Protein AF-A0A3D2IJD0-F1 (afdb_monomer_lite)

Sequence (112 aa):
MGALSCQDKVESDVLARINEYSITEVHFENAFKEYYFRTGRAISANPSTKLSVLNAKFDNYVLATYAEDKKLDKTEAAFQKRGEIERRVLNEEYLNQIILKDIQVSEEELNQ

Radius of gyration: 19.98 Å; chains: 1; bounding box: 42×56×45 Å

pLDDT: mean 85.75, std 15.07, range [37.03, 97.69]

Structure (mmCIF, N/CA/C/O backbone):
data_AF-A0A3D2IJD0-F1
#
_entry.id   AF-A0A3D2IJD0-F1
#
loop_
_atom_site.group_PDB
_atom_site.id
_atom_site.type_symbol
_atom_site.labe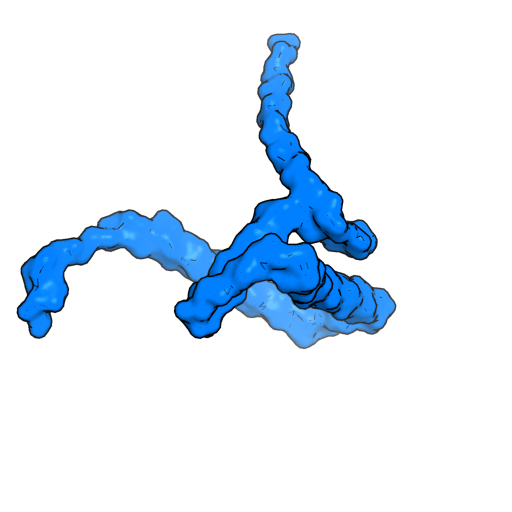l_atom_id
_atom_site.label_alt_id
_atom_site.label_comp_id
_atom_site.label_asym_id
_atom_site.label_entity_id
_atom_site.label_seq_id
_atom_site.pdbx_PDB_ins_code
_atom_site.Cartn_x
_atom_site.Cartn_y
_atom_site.Cartn_z
_atom_site.occupancy
_atom_site.B_iso_or_equiv
_atom_site.auth_seq_id
_atom_site.auth_comp_id
_atom_site.auth_asym_id
_atom_site.auth_atom_id
_atom_site.pdbx_PDB_model_num
ATOM 1 N N . MET A 1 1 ? 11.420 -36.296 19.462 1.00 37.03 1 MET A N 1
ATOM 2 C CA . MET A 1 1 ? 10.109 -36.668 18.886 1.00 37.03 1 MET A CA 1
ATOM 3 C C . MET A 1 1 ? 9.099 -35.747 19.544 1.00 37.03 1 MET A C 1
ATOM 5 O O . MET A 1 1 ? 9.001 -35.785 20.753 1.00 37.03 1 MET A O 1
ATOM 9 N N . GLY A 1 2 ? 8.463 -34.783 18.903 1.00 43.06 2 GLY A N 1
ATOM 10 C CA . GLY A 1 2 ? 8.032 -34.693 17.519 1.00 43.06 2 GLY A CA 1
ATOM 11 C C . GLY A 1 2 ? 6.613 -34.144 17.596 1.00 43.06 2 GLY A C 1
ATOM 12 O O . GLY A 1 2 ? 5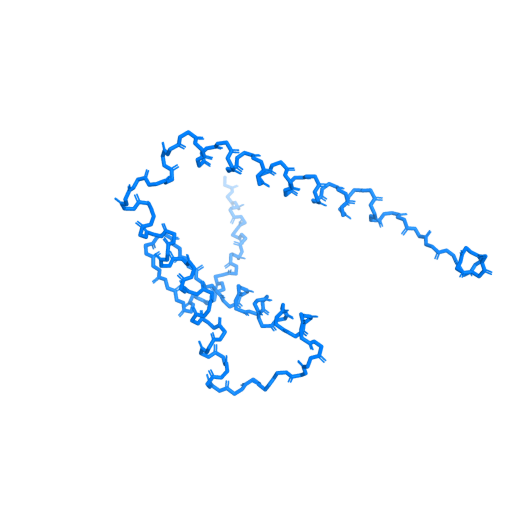.673 -34.915 17.699 1.00 43.06 2 GLY A O 1
ATOM 13 N N . ALA A 1 3 ? 6.488 -32.823 17.645 1.00 43.38 3 ALA A N 1
ATOM 14 C CA . ALA A 1 3 ? 5.230 -32.119 17.447 1.00 43.38 3 ALA A CA 1
ATOM 15 C C . ALA A 1 3 ? 5.583 -30.752 16.855 1.00 43.38 3 ALA A C 1
ATOM 17 O O . ALA A 1 3 ? 5.616 -29.732 17.539 1.00 43.38 3 ALA A O 1
ATOM 18 N N . LEU A 1 4 ? 5.942 -30.773 15.569 1.00 45.25 4 LEU A N 1
ATOM 19 C CA . LEU A 1 4 ? 5.816 -29.601 14.716 1.00 45.25 4 LEU A CA 1
ATOM 20 C C . LEU A 1 4 ? 4.324 -29.274 14.695 1.00 45.25 4 LEU A C 1
ATOM 22 O O . LEU A 1 4 ? 3.553 -29.905 13.977 1.00 45.25 4 LEU A O 1
ATOM 26 N N . SER A 1 5 ? 3.925 -28.345 15.559 1.00 38.53 5 SER A N 1
ATOM 27 C CA . SER A 1 5 ? 2.660 -27.640 15.427 1.00 38.53 5 SER A CA 1
ATOM 28 C C . SER A 1 5 ? 2.725 -26.911 14.090 1.00 38.53 5 SER A C 1
ATOM 30 O O . SER A 1 5 ? 3.390 -25.882 13.959 1.00 38.53 5 SER A O 1
ATOM 32 N N . CYS A 1 6 ? 2.125 -27.519 13.068 1.00 46.06 6 CYS A N 1
ATOM 33 C CA . CYS A 1 6 ? 1.742 -26.808 11.866 1.00 46.06 6 CYS A CA 1
ATOM 34 C C . CYS A 1 6 ? 0.742 -25.755 12.332 1.00 46.06 6 CYS A C 1
ATOM 36 O O . CYS A 1 6 ? -0.424 -26.053 12.564 1.00 46.06 6 CYS A O 1
ATOM 38 N N . GLN A 1 7 ? 1.223 -24.533 12.546 1.00 44.50 7 GLN A N 1
ATOM 39 C CA . GLN A 1 7 ? 0.351 -23.384 12.416 1.00 44.50 7 GLN A CA 1
ATOM 40 C C . GLN A 1 7 ? -0.178 -23.471 10.992 1.00 44.50 7 GLN A C 1
ATOM 42 O O . GLN A 1 7 ? 0.610 -23.355 10.050 1.00 44.50 7 GLN A O 1
ATOM 47 N N . ASP A 1 8 ? -1.470 -23.764 10.857 1.00 41.00 8 ASP A N 1
ATOM 48 C CA . ASP A 1 8 ? -2.210 -23.584 9.620 1.00 41.00 8 ASP A CA 1
ATOM 49 C C . ASP A 1 8 ? -1.927 -22.155 9.161 1.00 41.00 8 ASP A C 1
ATOM 51 O O . ASP A 1 8 ? -2.503 -21.182 9.652 1.00 41.00 8 ASP A O 1
ATOM 55 N N . LYS A 1 9 ? -0.946 -22.008 8.266 1.00 46.09 9 LYS A N 1
ATOM 56 C CA . LYS A 1 9 ? -0.820 -20.796 7.482 1.00 46.09 9 LYS A CA 1
ATOM 57 C C . LYS A 1 9 ? -2.128 -20.760 6.729 1.00 46.09 9 LYS A C 1
ATOM 59 O O . LYS A 1 9 ? -2.361 -21.608 5.874 1.00 46.09 9 LYS A O 1
ATOM 64 N N . VAL A 1 10 ? -2.988 -19.822 7.098 1.00 47.94 10 VAL A N 1
ATOM 65 C CA . VAL A 1 10 ? -4.074 -19.379 6.240 1.00 47.94 10 VAL A CA 1
ATOM 66 C C . VAL A 1 10 ? -3.377 -18.936 4.957 1.00 47.94 10 VAL A C 1
ATOM 68 O O . VAL A 1 10 ? -2.896 -17.808 4.862 1.00 47.94 10 VAL A O 1
ATOM 71 N N . GLU A 1 11 ? -3.192 -19.859 4.012 1.00 53.91 11 GLU A N 1
ATOM 72 C CA . GLU A 1 11 ? -2.853 -19.542 2.635 1.00 53.91 11 GLU A CA 1
ATOM 73 C C . GLU A 1 11 ? -4.087 -18.831 2.102 1.00 53.91 11 GLU A C 1
ATOM 75 O O . GLU A 1 11 ? -4.966 -19.428 1.498 1.00 53.91 11 GLU A O 1
ATOM 80 N N . SER A 1 12 ? -4.217 -17.551 2.452 1.00 64.25 12 SER A N 1
ATOM 81 C CA . SER A 1 12 ? -5.245 -16.699 1.884 1.00 64.25 12 SER A CA 1
ATOM 82 C C . SER A 1 12 ? -5.055 -16.738 0.377 1.00 64.25 12 SER A C 1
ATOM 84 O O . SER A 1 12 ? -3.934 -16.483 -0.087 1.00 64.25 12 SER A O 1
ATOM 86 N N . ASP A 1 13 ? -6.123 -17.046 -0.351 1.00 87.31 13 ASP A N 1
ATOM 87 C CA . ASP A 1 13 ? -6.064 -17.250 -1.791 1.00 87.31 13 ASP A CA 1
ATOM 88 C C . ASP A 1 13 ? -5.358 -16.071 -2.470 1.00 87.31 13 ASP A C 1
ATOM 90 O O . ASP A 1 13 ? -5.679 -14.893 -2.257 1.00 87.31 13 ASP A O 1
ATOM 94 N N . VAL A 1 14 ? -4.332 -16.393 -3.260 1.00 91.06 14 VAL A N 1
ATOM 95 C CA . VAL A 1 14 ? -3.582 -15.407 -4.038 1.00 91.06 14 VAL A CA 1
ATOM 96 C C . VAL A 1 14 ? -4.419 -15.041 -5.258 1.00 91.06 14 VAL A C 1
ATOM 98 O O . VAL A 1 14 ? -4.642 -15.862 -6.142 1.00 91.06 14 VAL A O 1
ATOM 101 N N . LEU A 1 15 ? -4.856 -13.786 -5.318 1.00 91.88 15 LEU A N 1
ATOM 102 C CA . LEU A 1 15 ? -5.704 -13.252 -6.383 1.00 91.88 15 LEU A CA 1
ATOM 103 C C . LEU A 1 15 ? -4.888 -12.727 -7.570 1.00 91.88 15 LEU A C 1
ATOM 105 O O . LEU A 1 15 ? -5.344 -12.771 -8.710 1.00 91.88 15 LEU A O 1
ATOM 109 N N . ALA A 1 16 ? -3.686 -1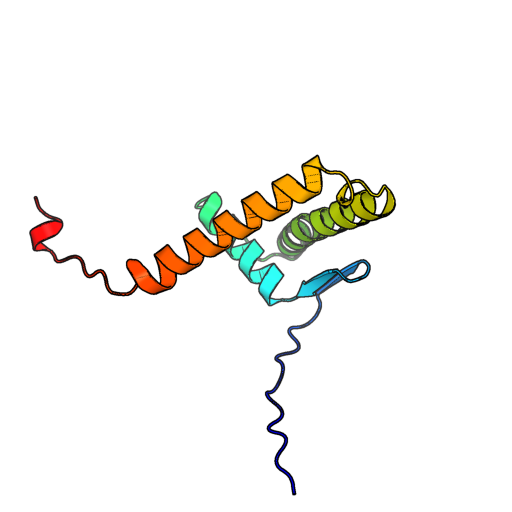2.210 -7.306 1.00 91.19 16 ALA A N 1
ATOM 110 C CA . ALA A 1 16 ? -2.756 -11.734 -8.327 1.00 91.19 16 ALA A CA 1
ATOM 111 C C . ALA A 1 16 ? -1.308 -11.812 -7.821 1.00 91.19 16 ALA A C 1
ATOM 113 O O . ALA A 1 16 ? -1.053 -11.684 -6.621 1.00 91.19 16 ALA A O 1
ATOM 114 N N . ARG A 1 17 ? -0.346 -11.993 -8.731 1.00 92.56 17 ARG A N 1
ATOM 115 C CA . ARG A 1 17 ? 1.087 -12.045 -8.407 1.00 92.56 17 ARG A CA 1
ATOM 116 C C . ARG A 1 17 ? 1.918 -11.377 -9.496 1.00 92.56 17 ARG A C 1
ATOM 118 O O . ARG A 1 17 ? 1.626 -11.532 -10.679 1.00 92.56 17 ARG A O 1
ATOM 125 N N . ILE A 1 18 ? 2.963 -10.672 -9.079 1.00 90.94 18 ILE A N 1
ATOM 126 C CA . ILE A 1 18 ? 4.033 -10.176 -9.942 1.00 90.94 18 ILE A CA 1
ATOM 127 C C . ILE A 1 18 ? 5.362 -10.317 -9.202 1.00 90.94 18 ILE A C 1
ATOM 129 O O . ILE A 1 18 ? 5.530 -9.764 -8.118 1.00 90.94 18 ILE A O 1
ATOM 133 N N . ASN A 1 19 ? 6.290 -11.085 -9.774 1.00 88.81 19 ASN A N 1
ATOM 134 C CA . ASN A 1 19 ? 7.538 -11.480 -9.115 1.00 88.81 19 ASN A CA 1
ATOM 135 C C . ASN A 1 19 ? 7.274 -11.982 -7.679 1.00 88.81 19 ASN A C 1
ATOM 137 O O . ASN A 1 19 ? 6.456 -12.882 -7.478 1.00 88.81 19 ASN A O 1
ATOM 141 N N . GLU A 1 20 ? 7.929 -11.370 -6.693 1.00 86.56 20 GLU A N 1
ATOM 142 C CA . GLU A 1 20 ? 7.811 -11.700 -5.269 1.00 86.56 20 GLU A CA 1
ATOM 143 C C . GLU A 1 20 ? 6.571 -11.074 -4.600 1.00 86.56 20 GLU A C 1
ATOM 145 O O . GLU A 1 20 ? 6.218 -11.427 -3.474 1.00 86.56 20 GLU A O 1
ATOM 150 N N . TYR A 1 21 ? 5.871 -10.156 -5.274 1.00 90.00 21 TYR A N 1
ATOM 151 C CA . TYR A 1 21 ? 4.685 -9.498 -4.731 1.00 90.00 21 TYR A CA 1
ATOM 152 C C . TYR A 1 21 ? 3.424 -10.305 -5.022 1.00 90.00 21 TYR A C 1
ATOM 154 O O . TYR A 1 21 ? 3.138 -10.673 -6.163 1.00 90.00 21 TYR A O 1
ATOM 162 N N . SER A 1 22 ? 2.618 -10.538 -3.987 1.00 91.75 22 SER A N 1
ATOM 163 C CA . SER A 1 22 ? 1.329 -11.217 -4.115 1.00 91.75 22 SER A CA 1
ATOM 164 C C . SER A 1 22 ? 0.220 -10.417 -3.450 1.00 91.75 22 SER A C 1
ATOM 166 O O . SER A 1 22 ? 0.381 -9.899 -2.348 1.00 91.75 22 SER A O 1
ATOM 168 N N . ILE A 1 23 ? -0.913 -10.316 -4.141 1.00 90.75 23 ILE A N 1
ATOM 169 C CA . ILE A 1 23 ? -2.159 -9.809 -3.578 1.00 90.75 23 ILE A CA 1
ATOM 170 C C . ILE A 1 23 ? -2.973 -11.012 -3.163 1.00 90.75 23 ILE A C 1
ATOM 172 O O . ILE A 1 23 ? -3.355 -11.835 -3.994 1.00 90.75 23 ILE A O 1
ATOM 176 N N . THR A 1 24 ? -3.254 -11.078 -1.875 1.00 93.44 24 THR A N 1
ATOM 177 C CA . THR A 1 24 ? -4.144 -12.082 -1.309 1.00 93.44 24 THR A CA 1
ATOM 178 C C . THR A 1 24 ? -5.535 -11.512 -1.075 1.00 93.44 24 THR A C 1
ATOM 180 O O . THR A 1 24 ? -5.740 -10.296 -1.147 1.00 93.44 24 THR A O 1
ATOM 183 N N . GLU A 1 25 ? -6.487 -12.375 -0.741 1.00 91.88 25 GLU A N 1
ATOM 184 C CA . GLU A 1 25 ? -7.830 -11.957 -0.337 1.00 91.88 25 GLU A CA 1
ATOM 185 C C . GLU A 1 25 ? -7.813 -10.911 0.792 1.00 91.88 25 GLU A C 1
ATOM 187 O O . GLU A 1 25 ? -8.483 -9.888 0.685 1.00 91.88 25 GLU A O 1
ATOM 192 N N . VAL A 1 26 ? -6.947 -11.068 1.800 1.00 90.62 26 VAL A N 1
ATOM 193 C CA . VAL A 1 26 ? -6.801 -10.096 2.902 1.00 90.62 26 VAL A CA 1
ATOM 194 C C . VAL A 1 26 ? -6.384 -8.713 2.392 1.00 90.62 26 VAL A C 1
ATOM 196 O O . VAL A 1 26 ? -6.943 -7.692 2.798 1.00 90.62 26 VAL A O 1
ATOM 199 N N . HIS A 1 27 ? -5.422 -8.658 1.466 1.00 89.25 27 HIS A N 1
ATOM 200 C CA . HIS A 1 27 ? -4.998 -7.395 0.855 1.00 89.25 27 HIS A CA 1
ATOM 201 C C . HIS A 1 27 ? -6.143 -6.738 0.080 1.00 89.25 27 HIS A C 1
ATOM 203 O O . HIS A 1 27 ? -6.327 -5.520 0.149 1.00 89.25 27 HIS A O 1
ATOM 209 N N . PHE A 1 28 ? -6.918 -7.545 -0.644 1.00 92.00 28 PHE A N 1
ATOM 210 C CA . PHE A 1 28 ? -8.069 -7.080 -1.402 1.00 92.00 28 PHE A CA 1
ATOM 211 C C . PHE A 1 28 ? -9.184 -6.549 -0.493 1.00 92.00 28 PHE A C 1
ATOM 213 O O . PHE A 1 28 ? -9.694 -5.455 -0.732 1.00 92.00 28 PHE A O 1
ATOM 220 N N . GLU A 1 29 ? -9.537 -7.266 0.571 1.00 91.31 29 GLU A N 1
ATOM 221 C CA . GLU A 1 29 ? -10.557 -6.826 1.524 1.00 91.31 29 GLU A CA 1
ATOM 222 C C . GLU A 1 29 ? -10.169 -5.525 2.220 1.00 91.31 29 GLU A C 1
ATOM 224 O O . GLU A 1 29 ? -10.995 -4.619 2.344 1.00 91.31 29 GLU A O 1
ATOM 229 N N . ASN A 1 30 ? -8.909 -5.408 2.643 1.00 90.44 30 ASN A N 1
ATOM 230 C CA . ASN A 1 30 ? -8.400 -4.183 3.249 1.00 90.44 30 ASN A CA 1
ATOM 231 C C . ASN A 1 30 ? -8.480 -3.017 2.260 1.00 90.44 30 ASN A C 1
ATOM 233 O O . ASN A 1 30 ? -8.990 -1.956 2.614 1.00 90.44 30 ASN A O 1
ATOM 237 N N . ALA A 1 31 ? -8.094 -3.232 0.998 1.00 89.06 31 ALA A N 1
ATOM 238 C CA . ALA A 1 31 ? -8.258 -2.234 -0.057 1.00 89.06 31 ALA A CA 1
ATOM 239 C C . ALA A 1 31 ? -9.724 -1.811 -0.221 1.00 89.06 31 ALA A C 1
ATOM 241 O O . ALA A 1 31 ? -10.037 -0.625 -0.311 1.00 89.06 31 ALA A O 1
ATOM 242 N N . PHE A 1 32 ? -10.634 -2.782 -0.247 1.00 89.31 32 PHE A N 1
ATOM 243 C CA . PHE A 1 32 ? -12.059 -2.539 -0.418 1.00 89.31 32 PHE A CA 1
ATOM 244 C C . PHE A 1 32 ? -12.636 -1.717 0.750 1.00 89.31 32 PHE A C 1
ATOM 246 O O . PHE A 1 32 ? -13.375 -0.756 0.524 1.00 89.31 32 PHE A O 1
ATOM 253 N N . LYS A 1 33 ? -12.238 -2.034 1.991 1.00 89.62 33 LYS A N 1
ATOM 254 C CA . LYS A 1 33 ? -12.593 -1.279 3.205 1.00 89.62 33 LYS A CA 1
ATOM 255 C C . LYS A 1 33 ? -12.021 0.141 3.183 1.00 89.62 33 LYS A C 1
ATOM 257 O O . LYS A 1 33 ? -12.755 1.091 3.439 1.00 89.62 33 LYS A O 1
ATOM 262 N N . GLU A 1 34 ? -10.749 0.311 2.821 1.00 87.88 34 GLU A N 1
ATOM 263 C CA . GLU A 1 34 ? -10.104 1.629 2.689 1.00 87.88 34 GLU A CA 1
ATOM 264 C C . GLU A 1 34 ? -10.872 2.546 1.729 1.00 87.88 34 GLU A C 1
ATOM 266 O O . GLU A 1 34 ? -11.088 3.723 2.022 1.00 87.88 34 GLU A O 1
ATOM 271 N N . TYR A 1 35 ? -11.328 2.016 0.591 1.00 85.12 35 TYR A N 1
ATOM 272 C CA . TYR A 1 35 ? -12.123 2.788 -0.362 1.00 85.12 35 TYR A CA 1
ATOM 273 C C . TYR A 1 35 ? -13.452 3.275 0.237 1.00 85.12 35 TYR A C 1
ATOM 275 O O . TYR A 1 35 ? -13.841 4.425 0.000 1.00 85.12 35 TYR A O 1
ATOM 283 N N . TYR A 1 36 ? -14.129 2.437 1.027 1.00 84.00 36 TYR A N 1
ATOM 284 C CA . TYR A 1 36 ? -15.332 2.834 1.760 1.00 84.00 36 TYR A CA 1
ATOM 285 C C . TYR A 1 36 ? -15.019 3.945 2.770 1.00 84.00 36 TYR A C 1
ATOM 287 O O . TYR A 1 36 ? -15.627 5.014 2.707 1.00 84.00 36 TYR A O 1
ATOM 295 N N . PHE A 1 37 ? -14.020 3.744 3.636 1.00 85.81 37 PHE A N 1
ATOM 296 C CA . PHE A 1 37 ? -13.662 4.716 4.675 1.00 85.81 37 PHE A CA 1
ATOM 297 C C . PHE A 1 37 ? -13.214 6.063 4.103 1.00 85.81 37 PHE A C 1
ATOM 299 O O . PHE A 1 37 ? -13.557 7.107 4.649 1.00 85.81 37 PHE A O 1
ATOM 306 N N . ARG A 1 38 ? -12.503 6.064 2.970 1.00 84.81 38 ARG A N 1
ATOM 307 C CA . ARG A 1 38 ? -12.041 7.298 2.323 1.00 84.81 38 ARG A CA 1
ATOM 308 C C . ARG A 1 38 ? -13.169 8.097 1.675 1.00 84.81 38 ARG A C 1
ATOM 310 O O . ARG A 1 38 ? -13.091 9.318 1.616 1.00 84.81 38 ARG A O 1
ATOM 317 N N . THR A 1 39 ? -14.172 7.424 1.112 1.00 82.44 39 THR A N 1
ATOM 318 C CA . THR A 1 39 ? -15.220 8.093 0.318 1.00 82.44 39 THR A CA 1
ATOM 319 C C . THR A 1 39 ? -16.517 8.312 1.087 1.00 82.44 39 THR A C 1
ATOM 321 O O . THR A 1 39 ? -17.347 9.106 0.644 1.00 82.44 39 THR A O 1
ATOM 324 N N . GLY A 1 40 ? -16.720 7.599 2.200 1.00 82.62 40 GLY A N 1
ATOM 325 C CA . GLY A 1 40 ? -17.977 7.581 2.952 1.00 82.62 40 GLY A CA 1
ATOM 326 C C . GLY A 1 40 ? -19.158 7.024 2.151 1.00 82.62 40 GLY A C 1
ATOM 327 O O . GLY A 1 40 ? -20.307 7.161 2.566 1.00 82.62 40 GLY A O 1
ATOM 328 N N . ARG A 1 41 ? -18.905 6.434 0.976 1.00 79.50 41 ARG A N 1
ATOM 329 C CA . ARG A 1 41 ? -19.935 5.916 0.076 1.00 79.50 41 ARG A CA 1
ATOM 330 C C . ARG A 1 41 ? -19.901 4.402 0.087 1.00 79.50 41 ARG A C 1
ATOM 332 O O . ARG A 1 41 ? -18.840 3.802 -0.055 1.00 79.50 41 ARG A O 1
ATOM 339 N N . ALA A 1 42 ? -21.079 3.795 0.193 1.00 80.50 42 ALA A N 1
ATOM 340 C CA . ALA A 1 42 ? -21.228 2.364 -0.016 1.00 80.50 42 ALA A CA 1
ATOM 341 C C . ALA A 1 42 ? -20.786 2.007 -1.442 1.00 80.50 42 ALA A C 1
ATOM 343 O O . ALA A 1 42 ? -21.208 2.630 -2.418 1.00 80.50 42 ALA A O 1
ATOM 344 N N . ILE A 1 43 ? -19.924 1.002 -1.549 1.00 82.62 43 ILE A N 1
ATOM 345 C CA . ILE A 1 43 ? -19.367 0.541 -2.816 1.00 82.62 43 ILE A CA 1
ATOM 346 C C . ILE A 1 43 ? -20.047 -0.772 -3.170 1.00 82.62 43 ILE A C 1
ATOM 348 O O . ILE A 1 43 ? -20.061 -1.710 -2.375 1.00 82.62 43 ILE A O 1
ATOM 352 N N . SER A 1 44 ? -20.610 -0.859 -4.373 1.00 86.19 44 SER A N 1
ATOM 353 C CA . SER A 1 44 ? -21.206 -2.104 -4.849 1.00 86.19 44 SER A CA 1
ATOM 354 C C . SER A 1 44 ? -20.127 -3.161 -5.077 1.00 86.19 44 SER A C 1
ATOM 356 O O . SER A 1 44 ? -19.203 -2.940 -5.858 1.00 86.19 44 SER A O 1
ATOM 358 N N . ALA A 1 45 ? -20.279 -4.342 -4.482 1.00 86.31 45 ALA A N 1
ATOM 359 C CA . ALA A 1 45 ? -19.364 -5.472 -4.660 1.00 86.31 45 ALA A CA 1
ATOM 360 C C . ALA A 1 45 ? -19.579 -6.227 -5.993 1.00 86.31 45 ALA A C 1
ATOM 362 O O . ALA A 1 45 ? -19.507 -7.456 -6.042 1.00 86.31 45 ALA A O 1
ATOM 363 N N . ASN A 1 46 ? -19.872 -5.507 -7.079 1.00 92.25 46 ASN A N 1
ATOM 364 C CA . ASN A 1 46 ? -20.045 -6.105 -8.402 1.00 92.25 46 ASN A CA 1
ATOM 365 C C . ASN A 1 46 ? -18.676 -6.485 -9.022 1.00 92.25 46 ASN A C 1
ATOM 367 O O . ASN A 1 46 ? -17.647 -5.941 -8.606 1.00 92.25 46 ASN A O 1
ATOM 371 N N . PRO A 1 47 ? -18.633 -7.396 -10.015 1.00 93.19 47 PRO A N 1
ATOM 372 C CA . PRO A 1 47 ? -17.373 -7.871 -10.595 1.00 93.19 47 PRO A CA 1
ATOM 373 C C . PRO A 1 47 ? -16.474 -6.761 -11.151 1.00 93.19 47 PRO A C 1
ATOM 375 O O . PRO A 1 47 ? -15.264 -6.802 -10.947 1.00 93.19 47 PRO A O 1
ATOM 378 N N . SER A 1 48 ? -17.052 -5.740 -11.794 1.00 93.00 48 SER A N 1
ATOM 379 C CA . SER A 1 48 ? -16.283 -4.617 -12.343 1.00 93.00 48 SER A CA 1
ATOM 380 C C . SER A 1 48 ? -15.593 -3.824 -11.239 1.00 93.00 48 SER A C 1
ATOM 382 O O . SER A 1 48 ? -14.417 -3.501 -11.356 1.00 93.00 48 SER A O 1
ATOM 384 N N . THR A 1 49 ? -16.303 -3.525 -10.152 1.00 90.75 49 THR A N 1
ATOM 385 C CA . THR A 1 49 ? -15.748 -2.778 -9.025 1.00 90.75 49 THR A CA 1
ATOM 386 C C . THR A 1 49 ? -14.678 -3.579 -8.293 1.00 90.75 49 THR A C 1
ATOM 388 O O . THR A 1 49 ? -13.632 -3.026 -7.961 1.00 90.75 49 THR A O 1
ATOM 391 N N . LYS A 1 50 ? -14.893 -4.887 -8.093 1.00 91.44 50 LYS A N 1
ATOM 392 C CA . LYS A 1 50 ? -13.868 -5.777 -7.528 1.00 91.44 50 LYS A CA 1
ATOM 393 C C . LYS A 1 50 ? -12.605 -5.777 -8.391 1.00 91.44 50 LYS A C 1
ATOM 395 O O . LYS A 1 50 ? -11.515 -5.582 -7.866 1.00 91.44 50 LYS A O 1
ATOM 400 N N . LEU A 1 51 ? -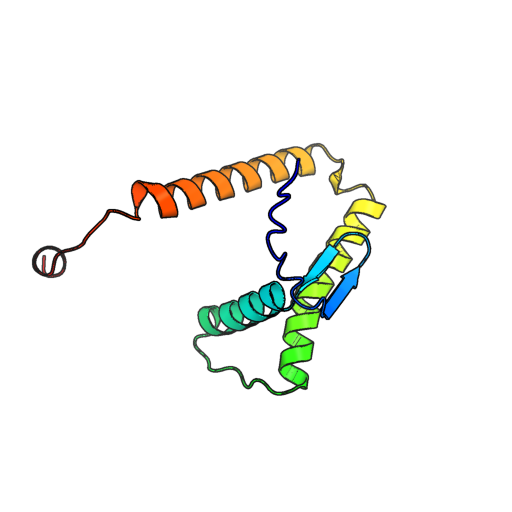12.749 -5.897 -9.711 1.00 92.50 51 LEU A N 1
ATOM 401 C CA . LEU A 1 51 ? -11.615 -5.836 -10.631 1.00 92.50 51 LEU A CA 1
ATOM 402 C C . LEU A 1 51 ? -10.889 -4.484 -10.562 1.00 92.50 51 LEU A C 1
ATOM 404 O O . LEU A 1 51 ? -9.666 -4.457 -10.503 1.00 92.50 51 LEU A O 1
ATOM 408 N N . SER A 1 52 ? -11.616 -3.364 -10.508 1.00 91.75 52 SER A N 1
ATOM 409 C CA . SER A 1 52 ? -11.001 -2.036 -10.378 1.00 91.75 52 SER A CA 1
ATOM 410 C C . SER A 1 52 ? -10.204 -1.875 -9.081 1.00 91.75 52 SER A C 1
ATOM 412 O O . SER A 1 52 ? -9.110 -1.317 -9.110 1.00 91.75 52 SER A O 1
ATOM 414 N N . VAL A 1 53 ? -10.718 -2.372 -7.951 1.00 91.06 53 VAL A N 1
ATOM 415 C CA . VAL A 1 53 ? -10.006 -2.328 -6.661 1.00 91.06 53 VAL A CA 1
ATOM 416 C C . VAL A 1 53 ? -8.763 -3.217 -6.693 1.00 91.06 53 VAL A C 1
ATOM 418 O O . VAL A 1 53 ? -7.701 -2.790 -6.239 1.00 91.06 53 VAL A O 1
ATOM 421 N N . LEU A 1 54 ? -8.876 -4.420 -7.265 1.00 92.69 54 LEU A N 1
ATOM 422 C CA . LEU A 1 54 ? -7.751 -5.339 -7.421 1.00 92.69 54 LEU A CA 1
ATOM 423 C C . LEU A 1 54 ? -6.653 -4.727 -8.298 1.00 92.69 54 LEU A C 1
ATOM 425 O O . LEU A 1 54 ? -5.505 -4.669 -7.864 1.00 92.69 54 LEU A O 1
ATOM 429 N N . ASN A 1 55 ? -7.010 -4.205 -9.475 1.00 93.31 55 ASN A N 1
ATOM 430 C CA . ASN A 1 55 ? -6.069 -3.553 -10.387 1.00 93.31 55 ASN A CA 1
ATOM 431 C C . ASN A 1 55 ? -5.396 -2.352 -9.721 1.00 93.31 55 ASN A C 1
ATOM 433 O O . ASN A 1 55 ? -4.180 -2.246 -9.756 1.00 93.31 55 ASN A O 1
ATOM 437 N N . ALA A 1 56 ? -6.151 -1.511 -9.008 1.00 91.06 56 ALA A N 1
ATOM 438 C CA . ALA A 1 56 ? -5.575 -0.364 -8.311 1.00 91.06 56 ALA A CA 1
ATOM 439 C C . ALA A 1 56 ? -4.516 -0.758 -7.265 1.00 91.06 56 ALA A C 1
ATOM 441 O O . ALA A 1 56 ? -3.577 0.002 -7.037 1.00 91.06 56 ALA A O 1
ATOM 442 N N . LYS A 1 57 ? -4.642 -1.922 -6.609 1.00 90.12 57 LYS A N 1
ATOM 443 C CA . LYS A 1 57 ? -3.578 -2.447 -5.736 1.00 90.12 57 LYS A CA 1
ATOM 444 C C . LYS A 1 57 ? -2.452 -3.093 -6.546 1.00 90.12 57 LYS A C 1
ATOM 446 O O . LYS A 1 57 ? -1.292 -2.832 -6.243 1.00 90.12 57 LYS A O 1
ATOM 451 N N . PHE A 1 58 ? -2.781 -3.877 -7.571 1.00 93.56 58 PHE A N 1
ATOM 452 C CA . PHE A 1 58 ? -1.813 -4.591 -8.408 1.00 93.56 58 PHE A CA 1
ATOM 453 C C . PHE A 1 58 ? -0.874 -3.651 -9.162 1.00 93.56 58 PHE A C 1
ATOM 455 O O . PHE A 1 58 ? 0.337 -3.861 -9.149 1.00 93.56 58 PHE A O 1
ATOM 462 N N . ASP A 1 59 ? -1.404 -2.566 -9.723 1.00 93.75 59 ASP A N 1
ATOM 463 C CA . ASP A 1 59 ? -0.643 -1.566 -10.470 1.00 93.75 59 ASP A CA 1
ATOM 464 C C . ASP A 1 59 ? 0.475 -0.941 -9.618 1.00 93.75 59 ASP A C 1
ATOM 466 O O . ASP A 1 59 ? 1.550 -0.639 -10.132 1.00 93.75 59 ASP A O 1
ATOM 470 N N . ASN A 1 60 ? 0.287 -0.817 -8.298 1.00 91.31 60 ASN A N 1
ATOM 471 C CA . ASN A 1 60 ? 1.351 -0.338 -7.409 1.00 91.31 60 ASN A CA 1
ATOM 472 C C . ASN A 1 60 ? 2.520 -1.326 -7.319 1.00 91.31 60 ASN A C 1
ATOM 474 O O . ASN A 1 60 ? 3.674 -0.900 -7.285 1.00 91.31 60 ASN A O 1
ATOM 478 N N . TYR A 1 61 ? 2.244 -2.632 -7.299 1.00 93.31 61 TYR A N 1
ATOM 479 C CA . TYR A 1 61 ? 3.296 -3.651 -7.317 1.00 93.31 61 TYR A CA 1
ATOM 480 C C . TYR A 1 61 ? 3.994 -3.708 -8.669 1.00 93.31 61 TYR A C 1
ATOM 482 O O . TYR A 1 61 ? 5.214 -3.816 -8.711 1.00 93.31 61 TYR A O 1
ATOM 490 N N . VAL A 1 62 ? 3.253 -3.515 -9.764 1.00 94.44 62 VAL A N 1
ATOM 491 C CA . VAL A 1 62 ? 3.845 -3.350 -11.097 1.00 94.44 62 VAL A CA 1
ATOM 492 C C . VAL A 1 62 ? 4.830 -2.181 -11.110 1.00 94.44 62 VAL A C 1
ATOM 494 O O . VAL A 1 62 ? 5.974 -2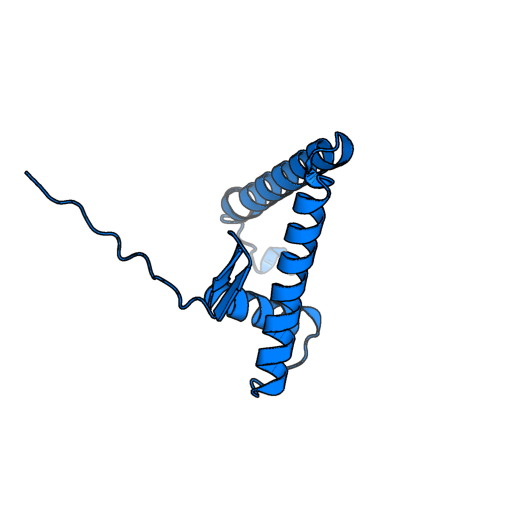.344 -11.532 1.00 94.44 62 VAL A O 1
ATOM 497 N N . LEU A 1 63 ? 4.431 -1.014 -10.599 1.00 94.25 63 LEU A N 1
ATOM 498 C CA . LEU A 1 63 ? 5.315 0.149 -10.512 1.00 94.25 63 LEU A CA 1
ATOM 499 C C . LEU A 1 63 ? 6.549 -0.112 -9.640 1.00 94.25 63 LEU A C 1
ATOM 501 O O . LEU A 1 63 ? 7.649 0.284 -10.025 1.00 94.25 63 LEU A O 1
ATOM 505 N N . ALA A 1 64 ? 6.379 -0.781 -8.496 1.00 93.19 64 ALA A N 1
ATOM 506 C CA . ALA A 1 64 ? 7.484 -1.145 -7.615 1.00 93.19 64 ALA A CA 1
ATOM 507 C C . ALA A 1 64 ? 8.491 -2.055 -8.332 1.00 93.19 64 ALA A C 1
ATOM 509 O O . ALA A 1 64 ? 9.676 -1.734 -8.367 1.00 93.19 64 ALA A O 1
ATOM 510 N N . THR A 1 65 ? 8.014 -3.107 -9.001 1.00 94.38 65 THR A N 1
ATOM 511 C CA . THR A 1 65 ? 8.855 -4.006 -9.800 1.00 94.38 65 THR A CA 1
ATOM 512 C C . THR A 1 65 ? 9.645 -3.251 -10.871 1.00 94.38 65 THR A C 1
ATOM 514 O O . THR A 1 65 ? 10.861 -3.397 -10.962 1.00 94.38 65 THR A O 1
ATOM 517 N N . TYR A 1 66 ? 9.003 -2.365 -11.637 1.00 95.06 66 TYR A N 1
ATOM 518 C CA . TYR A 1 66 ? 9.722 -1.571 -12.640 1.00 95.06 66 TYR A CA 1
ATOM 519 C C . TYR A 1 66 ? 10.742 -0.599 -12.032 1.00 95.06 66 TYR A C 1
ATOM 521 O O . TYR A 1 66 ? 11.744 -0.268 -12.675 1.00 95.06 66 TYR A O 1
ATOM 529 N N . ALA A 1 67 ? 10.497 -0.096 -10.820 1.00 94.19 67 ALA A N 1
ATOM 530 C CA . ALA A 1 67 ? 11.457 0.740 -10.112 1.00 94.19 67 ALA A CA 1
ATOM 531 C C . ALA A 1 67 ? 12.691 -0.066 -9.670 1.00 94.19 67 ALA A C 1
ATOM 533 O O . ALA A 1 67 ? 13.811 0.434 -9.807 1.00 94.19 67 ALA A O 1
ATOM 534 N N . GLU A 1 68 ? 12.496 -1.305 -9.211 1.00 94.00 68 GLU A N 1
ATOM 535 C CA . GLU A 1 68 ? 13.568 -2.247 -8.862 1.00 94.00 68 GLU A CA 1
ATOM 536 C C . GLU A 1 68 ? 14.406 -2.641 -10.085 1.00 94.00 68 GLU A C 1
ATOM 538 O O . GLU A 1 68 ? 15.636 -2.577 -10.035 1.00 94.00 68 GLU A O 1
ATOM 543 N N . ASP A 1 69 ? 13.767 -2.939 -11.221 1.00 95.19 69 ASP A N 1
ATOM 544 C CA . ASP A 1 69 ? 14.461 -3.252 -12.480 1.00 95.19 69 ASP A CA 1
ATOM 545 C C . ASP A 1 69 ? 15.374 -2.101 -12.931 1.00 95.19 69 ASP A C 1
ATOM 547 O O . ASP A 1 69 ? 16.479 -2.303 -13.445 1.00 95.19 69 ASP A O 1
ATOM 551 N N . LYS A 1 70 ? 14.935 -0.861 -12.692 1.00 96.44 70 LYS A N 1
ATOM 552 C CA . LYS A 1 70 ? 15.703 0.364 -12.960 1.00 96.44 70 LYS A CA 1
ATOM 553 C C . LYS A 1 70 ? 16.683 0.728 -11.841 1.00 96.44 70 LYS A C 1
ATOM 555 O O . LYS A 1 70 ? 17.358 1.752 -11.950 1.00 96.44 70 LYS A O 1
ATOM 560 N N . LYS A 1 71 ? 16.775 -0.087 -10.785 1.00 96.06 71 LYS A N 1
ATOM 561 C CA . LYS A 1 71 ? 17.619 0.118 -9.597 1.00 96.06 71 LYS A CA 1
ATOM 562 C C . LYS A 1 71 ? 17.355 1.447 -8.883 1.00 96.06 71 LYS A C 1
ATOM 564 O O . LYS A 1 71 ? 18.243 1.988 -8.222 1.00 96.06 71 LYS A O 1
ATOM 569 N N . LEU A 1 72 ? 16.145 1.994 -9.013 1.00 94.75 72 LEU A N 1
ATOM 570 C CA . LEU A 1 72 ? 15.763 3.249 -8.357 1.00 94.75 72 LEU A CA 1
ATOM 571 C C . LEU A 1 72 ? 15.663 3.072 -6.835 1.00 94.75 72 LEU A C 1
ATOM 573 O O . LEU A 1 72 ? 15.939 4.007 -6.082 1.00 94.75 72 LEU A O 1
ATOM 577 N N . ASP A 1 73 ? 15.360 1.853 -6.389 1.00 93.69 73 ASP A N 1
ATOM 578 C CA . ASP A 1 73 ? 15.348 1.425 -4.989 1.00 93.69 73 ASP A CA 1
ATOM 579 C C . ASP A 1 73 ? 16.752 1.375 -4.349 1.00 93.69 73 ASP A C 1
ATOM 581 O O . ASP A 1 73 ? 16.863 1.311 -3.125 1.00 93.69 73 ASP A O 1
ATOM 585 N N . LYS A 1 74 ? 17.825 1.413 -5.157 1.00 95.25 74 LYS A N 1
ATOM 586 C CA . LYS A 1 74 ? 19.227 1.371 -4.696 1.00 95.25 74 LYS A CA 1
ATOM 587 C C . LYS A 1 74 ? 19.879 2.747 -4.555 1.00 95.25 74 LYS A C 1
ATOM 589 O O . LYS A 1 74 ? 21.077 2.834 -4.295 1.00 95.25 74 LYS A O 1
ATOM 594 N N . THR A 1 75 ? 19.127 3.821 -4.775 1.00 96.31 75 THR A N 1
ATOM 595 C CA . THR A 1 75 ? 19.640 5.185 -4.615 1.00 96.31 75 THR A CA 1
ATOM 596 C C . THR A 1 75 ? 19.721 5.571 -3.138 1.00 96.31 75 THR A C 1
ATOM 598 O O . THR A 1 75 ? 18.916 5.122 -2.324 1.00 96.31 75 THR A O 1
ATOM 601 N N . GLU A 1 76 ? 20.653 6.459 -2.788 1.00 96.38 76 GLU A N 1
ATOM 602 C CA . GLU A 1 76 ? 20.780 6.974 -1.416 1.00 96.38 76 GLU A CA 1
ATOM 603 C C . GLU A 1 76 ? 19.470 7.615 -0.925 1.00 96.38 76 GLU A C 1
ATOM 605 O O . GLU A 1 76 ? 19.005 7.344 0.181 1.00 96.38 76 GLU A O 1
ATOM 610 N N . ALA A 1 77 ? 18.809 8.390 -1.791 1.00 96.00 77 ALA A N 1
ATOM 611 C CA . ALA A 1 77 ? 17.513 8.990 -1.490 1.00 96.00 77 ALA A CA 1
ATOM 612 C C . ALA A 1 77 ? 16.434 7.933 -1.189 1.00 96.00 77 ALA A C 1
ATOM 614 O O . ALA A 1 77 ? 15.651 8.103 -0.253 1.00 96.00 77 ALA A O 1
ATOM 615 N N . ALA A 1 78 ? 16.402 6.825 -1.939 1.00 95.19 78 ALA A N 1
ATOM 616 C CA . ALA A 1 78 ? 15.468 5.731 -1.681 1.00 95.19 78 ALA A CA 1
ATOM 617 C C . ALA A 1 78 ? 15.758 5.030 -0.344 1.00 95.19 78 ALA A C 1
ATOM 619 O O . ALA A 1 78 ? 14.822 4.744 0.405 1.00 95.19 78 ALA A O 1
ATOM 620 N N . PHE A 1 79 ? 17.030 4.809 0.004 1.00 95.81 79 PHE A N 1
ATOM 621 C CA . PHE A 1 79 ? 17.401 4.217 1.293 1.00 95.81 79 PHE A CA 1
ATOM 622 C C . PHE A 1 79 ? 17.010 5.097 2.477 1.00 95.81 79 PHE A C 1
ATOM 624 O O . PHE A 1 79 ? 16.396 4.604 3.428 1.00 95.81 79 PHE A O 1
ATOM 631 N N . GLN A 1 80 ? 17.297 6.397 2.400 1.00 96.25 80 GLN A N 1
ATOM 632 C CA . GLN A 1 80 ? 16.879 7.358 3.419 1.00 96.25 80 GLN A CA 1
ATOM 633 C C . GLN A 1 80 ? 15.358 7.363 3.564 1.00 96.25 80 GLN A C 1
ATOM 635 O O . GLN A 1 80 ? 14.840 7.239 4.678 1.00 96.25 80 GLN A O 1
ATOM 640 N N . LYS A 1 81 ? 14.636 7.403 2.435 1.00 96.44 81 LYS A N 1
ATOM 641 C CA . LYS A 1 81 ? 13.175 7.426 2.447 1.00 96.44 81 LYS A CA 1
ATOM 642 C C . LYS A 1 81 ? 12.570 6.156 3.035 1.00 96.44 81 LYS A C 1
ATOM 644 O O . LYS A 1 81 ? 11.616 6.241 3.805 1.00 96.44 81 LYS A O 1
ATOM 649 N N . ARG A 1 82 ? 13.138 4.990 2.720 1.00 95.88 82 ARG A N 1
ATOM 650 C CA . ARG A 1 82 ? 12.722 3.712 3.308 1.00 95.88 82 ARG A CA 1
ATOM 651 C C . ARG A 1 82 ? 12.871 3.731 4.828 1.00 95.88 82 ARG A C 1
ATOM 653 O O . ARG A 1 82 ? 11.922 3.385 5.520 1.00 95.88 82 ARG A O 1
ATOM 660 N N . GLY A 1 83 ? 14.007 4.211 5.337 1.00 96.75 83 GLY A N 1
ATOM 661 C CA . GLY A 1 83 ? 14.230 4.331 6.780 1.00 96.75 83 GLY A CA 1
ATOM 662 C C . GLY A 1 83 ? 13.275 5.318 7.465 1.00 96.75 83 GLY A C 1
ATOM 663 O O . GLY A 1 83 ? 12.851 5.082 8.593 1.00 96.75 83 GLY A O 1
ATOM 664 N N . GLU A 1 84 ? 12.902 6.420 6.806 1.00 96.88 84 GLU A N 1
ATOM 665 C CA . GLU A 1 84 ? 11.873 7.336 7.325 1.00 96.88 84 GLU A CA 1
ATOM 666 C C . GLU A 1 84 ? 10.504 6.668 7.447 1.00 96.88 84 GLU A C 1
ATOM 668 O O . GLU A 1 84 ? 9.826 6.842 8.460 1.00 96.88 84 GLU A O 1
ATOM 673 N N . ILE A 1 85 ? 10.094 5.926 6.415 1.00 96.62 85 ILE A N 1
ATOM 674 C CA . ILE A 1 85 ? 8.809 5.223 6.394 1.00 96.62 85 ILE A CA 1
ATOM 675 C C . ILE A 1 85 ? 8.793 4.137 7.469 1.00 96.62 85 ILE A C 1
ATOM 677 O O . ILE A 1 85 ? 7.835 4.063 8.229 1.00 96.62 85 ILE A O 1
ATOM 681 N N . GLU A 1 86 ? 9.866 3.357 7.590 1.00 97.25 86 GLU A N 1
ATOM 682 C CA . GLU A 1 86 ? 9.997 2.320 8.616 1.00 97.25 86 GLU A CA 1
ATOM 683 C C . GLU A 1 86 ? 9.859 2.901 10.028 1.00 97.25 86 GLU A C 1
ATOM 685 O O . GLU A 1 86 ? 9.053 2.419 10.822 1.00 97.25 86 GLU A O 1
ATOM 690 N N . ARG A 1 87 ? 10.556 4.007 10.325 1.00 97.69 87 ARG A N 1
ATOM 691 C CA . ARG A 1 87 ? 10.409 4.702 11.614 1.00 97.69 87 ARG A CA 1
ATOM 692 C C . ARG A 1 87 ? 8.985 5.195 11.854 1.00 97.69 87 ARG A C 1
ATOM 694 O O . ARG A 1 87 ? 8.504 5.115 12.979 1.00 97.69 87 ARG A O 1
ATOM 701 N N . ARG A 1 88 ? 8.309 5.706 10.821 1.00 97.56 88 ARG A N 1
ATOM 702 C CA . ARG A 1 88 ? 6.915 6.153 10.943 1.00 97.56 88 ARG A CA 1
ATOM 703 C C . ARG A 1 88 ? 5.992 4.993 11.301 1.00 97.56 88 ARG A C 1
ATOM 705 O O . ARG A 1 88 ? 5.231 5.131 12.249 1.00 97.56 88 ARG A O 1
ATOM 712 N N . VAL A 1 89 ? 6.107 3.870 10.592 1.00 96.62 89 VAL A N 1
ATOM 713 C CA . VAL A 1 89 ? 5.313 2.664 10.865 1.00 96.62 89 VAL A CA 1
ATOM 714 C C . VAL A 1 89 ? 5.534 2.200 12.303 1.00 96.62 89 VAL A C 1
ATOM 716 O O . VAL A 1 89 ? 4.572 2.001 13.033 1.00 96.62 89 VAL A O 1
ATOM 719 N N . LEU A 1 90 ? 6.789 2.108 12.754 1.00 95.75 90 LEU A N 1
ATOM 720 C CA . LEU A 1 90 ? 7.098 1.702 14.129 1.00 95.75 90 LEU A CA 1
ATOM 721 C C . LEU A 1 90 ? 6.491 2.647 15.174 1.00 95.75 90 LEU A C 1
ATOM 723 O O . LEU A 1 90 ? 5.943 2.187 16.174 1.00 95.75 90 LEU A O 1
ATOM 727 N N . ASN A 1 91 ? 6.566 3.959 14.942 1.00 96.06 91 ASN A N 1
ATOM 728 C CA . ASN A 1 91 ? 5.989 4.947 15.851 1.00 96.06 91 ASN A CA 1
ATOM 729 C C . ASN A 1 91 ? 4.459 4.847 15.911 1.00 96.06 91 ASN A C 1
ATOM 731 O O . ASN A 1 91 ? 3.891 4.928 16.999 1.00 96.06 91 ASN A O 1
ATOM 735 N N . GLU A 1 92 ? 3.798 4.671 14.765 1.00 95.69 92 GLU A N 1
ATOM 736 C CA . GLU A 1 92 ? 2.341 4.525 14.686 1.00 95.69 92 GLU A CA 1
ATOM 737 C C . GLU A 1 92 ? 1.871 3.239 15.374 1.00 95.69 92 GLU A C 1
ATOM 739 O O . GLU A 1 92 ? 0.948 3.283 16.185 1.00 95.69 92 GLU A O 1
ATOM 744 N N . GLU A 1 93 ? 2.542 2.111 15.133 1.00 95.44 93 GLU A N 1
ATOM 745 C CA . GLU A 1 93 ? 2.205 0.845 15.790 1.00 95.44 93 GLU A CA 1
ATOM 746 C C . GLU A 1 93 ? 2.422 0.910 17.304 1.00 95.44 93 GLU A C 1
ATOM 748 O O . GLU A 1 93 ? 1.575 0.448 18.068 1.00 95.44 93 GLU A O 1
ATOM 753 N N . TYR A 1 94 ? 3.505 1.542 17.767 1.00 93.69 94 TYR A N 1
ATOM 754 C CA . TYR A 1 94 ? 3.735 1.729 19.199 1.00 93.69 94 TYR A CA 1
ATOM 755 C C . TYR A 1 94 ? 2.664 2.621 19.839 1.00 93.69 94 TYR A C 1
ATOM 757 O O . TYR A 1 94 ? 2.104 2.274 20.880 1.00 93.69 94 TYR A O 1
ATOM 765 N N . LEU A 1 95 ? 2.335 3.750 19.203 1.00 93.50 95 LEU A N 1
ATOM 766 C CA . LEU A 1 95 ? 1.269 4.637 19.659 1.00 93.50 95 LEU A CA 1
ATOM 767 C C . LEU A 1 95 ? -0.062 3.880 19.762 1.00 93.50 95 LEU A C 1
ATOM 769 O O . LEU A 1 95 ? -0.680 3.883 20.822 1.00 93.50 95 LEU A O 1
ATOM 773 N N . ASN A 1 96 ? -0.475 3.193 18.699 1.00 91.94 96 ASN A N 1
ATOM 774 C CA . ASN A 1 96 ? -1.774 2.526 18.638 1.00 91.94 96 ASN A CA 1
ATOM 775 C C . ASN A 1 96 ? -1.871 1.329 19.591 1.00 91.94 96 ASN A C 1
ATOM 777 O O . ASN A 1 96 ? -2.872 1.177 20.289 1.00 91.94 96 ASN A O 1
ATOM 781 N N . GLN A 1 97 ? -0.848 0.474 19.628 1.00 90.50 97 GLN A N 1
ATOM 782 C CA . GLN A 1 97 ? -0.919 -0.788 20.366 1.00 90.50 97 GLN A CA 1
ATOM 783 C C . GLN A 1 97 ? -0.522 -0.670 21.837 1.00 90.50 97 GLN A C 1
ATOM 785 O O . GLN A 1 97 ? -0.967 -1.491 22.640 1.00 90.50 97 GLN A O 1
ATOM 790 N N . ILE A 1 98 ? 0.331 0.296 22.190 1.00 91.62 98 ILE A N 1
ATOM 791 C CA . ILE A 1 98 ? 0.877 0.421 23.547 1.00 91.62 98 ILE A CA 1
ATOM 792 C C . ILE A 1 98 ? 0.291 1.630 24.263 1.00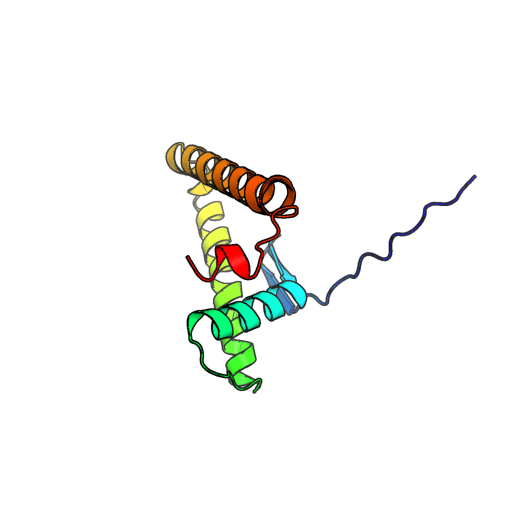 91.62 98 ILE A C 1
ATOM 794 O O . ILE A 1 98 ? -0.198 1.489 25.375 1.00 91.62 98 ILE A O 1
ATOM 798 N N . ILE A 1 99 ? 0.328 2.810 23.642 1.00 88.25 99 ILE A N 1
ATOM 799 C CA . ILE A 1 99 ? -0.096 4.042 24.320 1.00 88.25 99 ILE A CA 1
ATOM 800 C C . ILE A 1 99 ? -1.622 4.151 24.335 1.00 88.25 99 ILE A C 1
ATOM 802 O O . ILE A 1 99 ? -2.209 4.338 25.393 1.00 88.25 99 ILE A O 1
ATOM 806 N N . LEU A 1 100 ? -2.267 4.044 23.170 1.00 89.75 100 LEU A N 1
ATOM 807 C CA . LEU A 1 100 ? -3.703 4.298 23.025 1.00 89.75 100 LEU A CA 1
ATOM 808 C C . LEU A 1 100 ? -4.576 3.122 23.471 1.00 89.75 100 LEU A C 1
ATOM 810 O O . LEU A 1 100 ? -5.740 3.330 23.800 1.00 89.75 100 LEU A O 1
ATOM 814 N N . LYS A 1 101 ? -4.032 1.901 23.495 1.00 87.75 101 LYS A N 1
ATOM 815 C CA . LYS A 1 101 ? -4.779 0.681 23.828 1.00 87.75 101 LYS A CA 1
ATOM 816 C C . LYS A 1 101 ? -5.468 0.748 25.194 1.00 87.75 101 LYS A C 1
ATOM 818 O O . LYS A 1 101 ? -6.576 0.236 25.334 1.00 87.75 101 LYS A O 1
ATOM 823 N N . ASP A 1 102 ? -4.814 1.376 26.167 1.00 83.12 102 ASP A N 1
ATOM 824 C CA . ASP A 1 102 ? -5.282 1.427 27.554 1.00 83.12 102 ASP A CA 1
ATOM 825 C C . ASP A 1 102 ? -5.966 2.763 27.902 1.00 83.12 102 ASP A C 1
ATOM 827 O O . ASP A 1 102 ? -6.385 2.968 29.041 1.00 83.12 102 ASP A O 1
ATOM 831 N N . ILE A 1 103 ? -6.108 3.677 26.933 1.00 85.06 103 ILE A N 1
ATOM 832 C CA . ILE A 1 103 ? -6.815 4.942 27.143 1.00 85.06 103 ILE A CA 1
ATOM 833 C C . ILE A 1 103 ? -8.319 4.678 27.122 1.00 85.06 103 ILE A C 1
ATOM 835 O O . ILE A 1 103 ? -8.888 4.275 26.107 1.00 85.06 103 ILE A O 1
ATOM 839 N N . GLN A 1 104 ? -8.969 4.948 28.249 1.00 79.94 104 GLN A N 1
ATOM 840 C CA . GLN A 1 104 ? -10.422 4.990 28.367 1.00 79.94 104 GLN A CA 1
ATOM 841 C C . GLN A 1 104 ? -10.851 6.441 28.541 1.00 79.94 104 GLN A C 1
ATOM 843 O O . GLN A 1 104 ? -10.256 7.165 29.333 1.00 79.94 104 GLN A O 1
ATOM 848 N N . VAL A 1 105 ? -11.873 6.850 27.794 1.00 81.69 105 VAL A N 1
ATOM 849 C CA . VAL A 1 105 ? -12.489 8.172 27.921 1.00 81.69 105 VAL A CA 1
ATOM 850 C C . VAL A 1 105 ? -13.836 7.992 28.608 1.00 81.69 105 VAL A C 1
ATOM 852 O O . VAL A 1 105 ? -14.654 7.180 28.168 1.00 81.69 105 VAL A O 1
ATOM 855 N N . SER A 1 106 ? -14.053 8.725 29.692 1.00 86.94 106 SER A N 1
ATOM 856 C CA . SER A 1 106 ? -15.314 8.747 30.432 1.00 86.94 106 SER A CA 1
ATOM 857 C C . SER A 1 106 ? -16.321 9.735 29.824 1.00 86.94 106 SER A C 1
ATOM 859 O O . SER A 1 106 ? -15.956 10.672 29.113 1.00 86.94 106 SER A O 1
ATOM 861 N N . GLU A 1 107 ? -17.613 9.558 30.120 1.00 82.56 107 GLU A N 1
ATOM 862 C CA . GLU A 1 107 ? -18.657 10.505 29.689 1.00 82.56 107 GLU A CA 1
ATOM 863 C C . GLU A 1 107 ? -18.479 11.908 30.294 1.00 82.56 107 GLU A C 1
ATOM 865 O O . GLU A 1 107 ? -18.892 12.901 29.696 1.00 82.56 107 GLU A O 1
ATOM 870 N N . GLU A 1 108 ? -17.849 12.012 31.462 1.00 85.56 108 GLU A N 1
ATOM 871 C CA . GLU A 1 108 ? -17.585 13.285 32.140 1.00 85.56 108 GLU A CA 1
ATOM 872 C C . GLU A 1 108 ? -16.493 14.092 31.422 1.00 85.56 108 GLU A C 1
ATOM 874 O O . GLU A 1 108 ? -16.605 15.311 31.316 1.00 85.56 108 GLU A O 1
ATOM 879 N N . GLU A 1 109 ? -15.485 13.419 30.860 1.00 82.94 109 GLU A N 1
ATOM 880 C CA . GLU A 1 109 ? -14.430 14.036 30.043 1.00 82.94 109 GLU A CA 1
ATOM 881 C C . GLU A 1 109 ? -14.929 14.478 28.659 1.00 82.94 109 GLU A C 1
ATOM 883 O O . GLU A 1 109 ? -14.369 15.401 28.075 1.00 82.94 109 GLU A O 1
ATOM 888 N N . LEU A 1 110 ? -15.987 13.851 28.129 1.00 80.00 110 LEU A N 1
ATOM 889 C CA . LEU A 1 110 ? -16.580 14.213 26.832 1.00 80.00 110 LEU A CA 1
ATOM 890 C C . LEU A 1 110 ? -17.463 15.469 26.880 1.00 80.00 110 LEU A C 1
ATOM 892 O O . LEU A 1 110 ? -17.742 16.047 25.831 1.00 80.00 110 LEU A O 1
ATOM 896 N N . ASN A 1 111 ? -17.938 15.856 28.066 1.00 78.44 111 ASN A N 1
ATOM 897 C CA . ASN A 1 111 ? -18.907 16.940 28.258 1.00 78.44 111 ASN A CA 1
ATOM 898 C C . ASN A 1 111 ? -18.296 18.228 28.858 1.00 78.44 111 ASN A C 1
ATOM 900 O O . ASN A 1 111 ? -19.048 19.142 29.208 1.00 78.44 111 ASN A O 1
ATOM 904 N N . GLN A 1 112 ? -16.964 18.301 28.984 1.00 55.84 112 GLN A N 1
ATOM 905 C CA . GLN A 1 112 ? -16.209 19.531 29.284 1.00 55.84 112 GLN A CA 1
ATOM 906 C C . GLN A 1 112 ? -15.781 20.241 27.997 1.00 55.84 112 GLN A C 1
ATOM 908 O O . GLN A 1 112 ? -15.795 21.493 28.002 1.00 55.84 112 GLN A O 1
#

Secondary structure (DSSP, 8-state):
-------------EEEEETTEEEEHHHHHHHHHHHHHHH-S-----HHHHHHHHHHHHHHHHHHHHHHHTTGGGSHHHHHHHHHHHHHHHHHHHIIIIISTT----HHHHT-

Foldseek 3Di:
DDDPPPPPPPPQDFPDDDDPDTDGPVNLVVLVVVVCVVPVDDDDPDPVSSVVSVCVVVVVVVVVVVCVVVVVCVDPVNVVVVVVVVVVVVVVCCCVVPVCPPDDDDPVNVVD